Protein AF-A0A7C1AX08-F1 (afdb_monomer)

Mean predicted aligned error: 17.13 Å

Radius of gyration: 30.61 Å; Cα contacts (8 Å, |Δi|>4): 7; chains: 1; bounding box: 52×35×94 Å

Sequence (95 aa):
MAIGKSSQAVNSSPKGMSRWAGVILMLAIIVLLNMVASGFRIRHDFTAERLYTLSEGSRSLLGQLPRTVTLKFYFSRSNPEVPIGLKRFADRVQD

pLDDT: mean 71.96, std 14.7, range [40.41, 95.31]

Solvent-accessible surface area (backbone atoms only — not comparable to full-atom values): 6574 Å² total; per-residue (Å²): 134,84,83,89,85,80,80,85,84,76,85,81,76,83,90,84,47,69,70,59,54,50,50,54,52,51,52,52,51,52,52,52,52,49,57,57,48,68,72,56,75,75,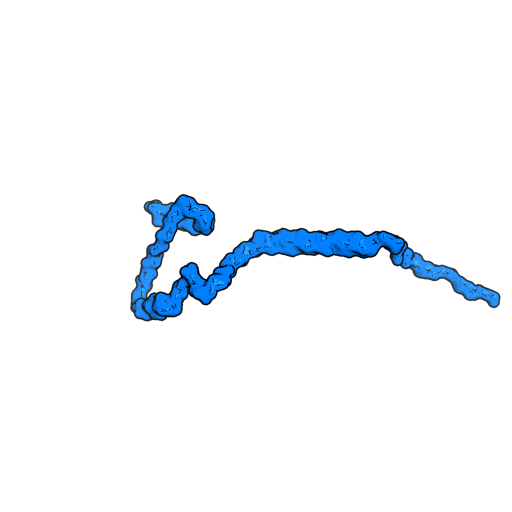81,72,74,79,52,96,76,36,84,93,51,83,50,69,69,56,49,55,56,62,72,66,51,96,59,95,75,87,85,84,84,86,82,63,88,84,46,84,85,60,54,67,70,57,53,56,51,49,62,70,71,72,115

Foldseek 3Di:
DDDDDDDDPPPDDPPPCVVVVVVVVVVVVVVVVVVVVVVPPPPDPPPPQPVVDDDPVRVVVVVPDPDDDDDDDDDDPPDPPDDPVVVVVCVVVVD

Secondary structure (DSSP, 8-state):
--------------TT-HHHHHHHHHHHHHHHHHHHHHH-------STT-TTS--HHHHHHHHT-SS---------TT-TTS-HHHHHHHHHH--

Structure (mmCIF, N/CA/C/O backbone):
data_AF-A0A7C1AX08-F1
#
_entry.id   AF-A0A7C1AX08-F1
#
loop_
_atom_site.group_PDB
_atom_site.id
_atom_site.type_symbol
_atom_site.label_atom_id
_atom_site.label_alt_id
_atom_site.label_comp_id
_atom_site.label_asym_id
_atom_site.label_entity_id
_atom_site.label_seq_id
_atom_site.pdbx_PDB_ins_code
_atom_site.Cartn_x
_atom_site.Cartn_y
_atom_site.Cartn_z
_atom_site.occupancy
_atom_site.B_iso_or_equiv
_atom_site.auth_seq_id
_atom_site.auth_comp_id
_atom_site.auth_asym_id
_atom_site.auth_atom_id
_atom_site.pdbx_PDB_model_num
ATOM 1 N N . MET A 1 1 ? 16.061 -11.725 -76.912 1.00 40.41 1 MET A N 1
ATOM 2 C CA . MET A 1 1 ? 17.225 -11.006 -76.351 1.00 40.41 1 MET A CA 1
ATOM 3 C C . MET A 1 1 ? 16.722 -10.185 -75.158 1.00 40.41 1 MET A C 1
ATOM 5 O O . MET A 1 1 ? 15.856 -9.360 -75.387 1.00 40.41 1 MET A O 1
ATOM 9 N N . ALA A 1 2 ? 17.145 -10.559 -73.933 1.00 43.97 2 ALA A N 1
ATOM 10 C CA . ALA A 1 2 ? 16.971 -9.955 -72.581 1.00 43.97 2 ALA A CA 1
ATOM 11 C C . ALA A 1 2 ? 15.695 -9.116 -72.291 1.00 43.97 2 ALA A C 1
ATOM 13 O O . ALA A 1 2 ? 15.527 -8.039 -72.842 1.00 43.97 2 ALA A O 1
ATOM 14 N N . ILE A 1 3 ? 14.706 -9.566 -71.502 1.00 48.41 3 ILE A N 1
ATOM 15 C CA . ILE A 1 3 ? 14.642 -9.714 -70.021 1.00 48.41 3 ILE A CA 1
ATOM 16 C C . ILE A 1 3 ? 15.109 -8.477 -69.224 1.00 48.41 3 ILE A C 1
ATOM 18 O O . ILE A 1 3 ? 16.302 -8.287 -69.023 1.00 48.41 3 ILE A O 1
ATOM 22 N N . GLY A 1 4 ? 14.125 -7.727 -68.705 1.00 60.44 4 GLY A N 1
ATOM 23 C CA . GLY A 1 4 ? 13.940 -7.379 -67.284 1.00 60.44 4 GLY A CA 1
ATOM 24 C C . GLY A 1 4 ? 15.022 -6.595 -66.525 1.00 60.44 4 GLY A C 1
ATOM 25 O O . GLY A 1 4 ? 16.146 -7.055 -66.375 1.00 60.44 4 GLY A O 1
ATOM 26 N N . LYS A 1 5 ? 14.616 -5.471 -65.918 1.00 49.38 5 LYS A N 1
ATOM 27 C CA . LYS A 1 5 ? 15.139 -4.841 -64.680 1.00 49.38 5 LYS A CA 1
ATOM 28 C C . LYS A 1 5 ? 14.286 -3.582 -64.451 1.00 49.38 5 LYS A C 1
ATOM 30 O O . LYS A 1 5 ? 13.927 -2.933 -65.418 1.00 49.38 5 LYS A O 1
ATOM 35 N N . SER A 1 6 ? 13.852 -3.190 -63.263 1.00 47.31 6 SER A N 1
ATOM 36 C CA . SER A 1 6 ? 14.467 -3.274 -61.939 1.00 47.31 6 SER A CA 1
ATOM 37 C C . SER A 1 6 ? 13.346 -3.091 -60.907 1.00 47.31 6 SER A C 1
ATOM 39 O O . SER A 1 6 ? 12.658 -2.077 -60.906 1.00 47.31 6 SER A O 1
ATOM 41 N N . SER A 1 7 ? 13.008 -4.132 -60.155 1.00 53.31 7 SER A N 1
ATOM 42 C CA . SER A 1 7 ? 13.627 -4.431 -58.858 1.00 53.31 7 SER A CA 1
ATOM 43 C C . SER A 1 7 ? 13.290 -3.367 -57.812 1.00 53.31 7 SER A C 1
ATOM 45 O O . SER A 1 7 ? 13.973 -2.356 -57.684 1.00 53.31 7 SER A O 1
ATOM 47 N N . GLN A 1 8 ? 12.217 -3.665 -57.080 1.00 50.38 8 GLN A N 1
ATOM 48 C CA . GLN A 1 8 ? 11.818 -3.105 -55.793 1.00 50.38 8 GLN A CA 1
ATOM 49 C C . GLN A 1 8 ? 13.032 -2.651 -54.967 1.00 50.38 8 GLN A C 1
ATOM 51 O O . GLN A 1 8 ? 13.816 -3.473 -54.491 1.00 50.38 8 GLN A O 1
ATOM 56 N N . ALA A 1 9 ? 13.178 -1.342 -54.786 1.00 49.31 9 ALA A N 1
ATOM 57 C CA . ALA A 1 9 ? 14.152 -0.751 -53.881 1.00 49.31 9 ALA A CA 1
ATOM 58 C C . ALA A 1 9 ? 13.541 -0.621 -52.477 1.00 49.31 9 ALA A C 1
ATOM 60 O O . ALA A 1 9 ? 13.319 0.475 -51.978 1.00 49.31 9 ALA A O 1
ATOM 61 N N . VAL A 1 10 ? 13.280 -1.754 -51.824 1.00 56.56 10 VAL A N 1
ATOM 62 C CA . VAL A 1 10 ? 13.238 -1.808 -50.355 1.00 56.56 10 VAL A CA 1
ATOM 63 C C . VAL A 1 10 ? 14.553 -2.432 -49.924 1.00 56.56 10 VAL A C 1
ATOM 65 O O . VAL A 1 10 ? 1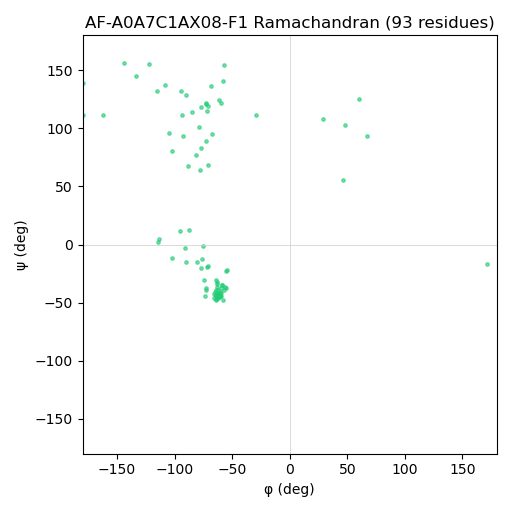4.693 -3.633 -49.709 1.00 56.56 10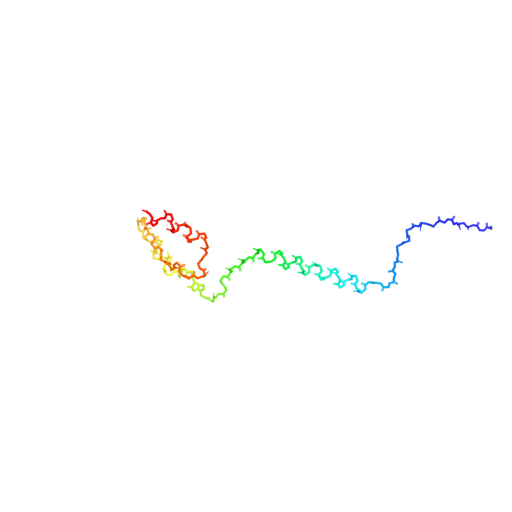 VAL A O 1
ATOM 68 N N . ASN A 1 11 ? 15.572 -1.578 -49.901 1.00 47.78 11 ASN A N 1
ATOM 69 C CA . ASN A 1 11 ? 16.875 -1.903 -49.356 1.00 47.78 11 ASN A CA 1
ATOM 70 C C . ASN A 1 11 ? 16.790 -1.858 -47.825 1.00 47.78 11 ASN A C 1
ATOM 72 O O . ASN A 1 11 ? 17.095 -0.850 -47.194 1.00 47.78 11 ASN A O 1
ATOM 76 N N . SER A 1 12 ? 16.326 -2.949 -47.226 1.00 61.88 12 SER A N 1
ATOM 77 C CA . SER A 1 12 ? 16.351 -3.153 -45.782 1.00 61.88 12 SER A CA 1
ATOM 78 C C . SER A 1 12 ? 17.455 -4.143 -45.429 1.00 61.88 12 SER A C 1
ATOM 80 O O . SER A 1 12 ? 17.224 -5.351 -45.497 1.00 61.88 12 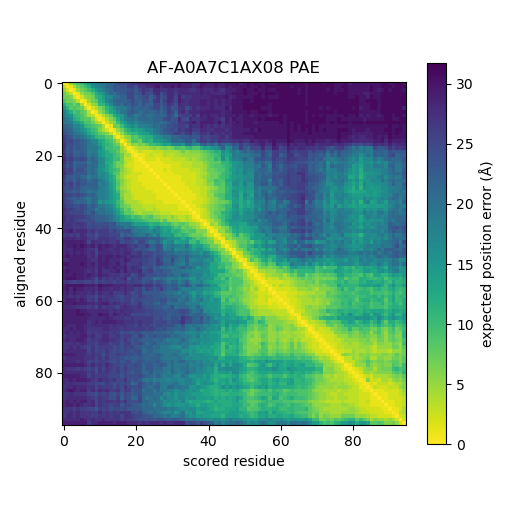SER A O 1
ATOM 82 N N . SER A 1 13 ? 18.643 -3.653 -45.049 1.00 53.00 13 SER A N 1
ATOM 83 C CA . SER A 1 13 ? 19.599 -4.378 -44.189 1.00 53.00 13 SER A CA 1
ATOM 84 C C . SER A 1 13 ? 20.885 -3.586 -43.903 1.00 53.00 13 SER A C 1
ATOM 86 O O . SER A 1 13 ? 21.773 -3.552 -44.752 1.00 53.00 13 SER A O 1
ATOM 88 N N . PRO A 1 14 ? 21.111 -3.134 -42.658 1.00 52.31 14 PRO A N 1
ATOM 89 C CA . PRO A 1 14 ? 22.441 -3.143 -42.071 1.00 52.31 14 PRO A CA 1
ATOM 90 C C . PRO A 1 14 ? 22.616 -4.455 -41.284 1.00 52.31 14 PRO A C 1
ATOM 92 O O . PRO A 1 14 ? 22.232 -4.582 -40.119 1.00 52.31 14 PRO A O 1
ATOM 95 N N . LYS A 1 15 ? 23.176 -5.476 -41.944 1.00 65.88 15 LYS A N 1
ATOM 96 C CA . LYS A 1 15 ? 23.583 -6.742 -41.313 1.00 65.88 15 LYS A CA 1
ATOM 97 C C . LYS A 1 15 ? 24.920 -6.518 -40.603 1.00 65.88 15 LYS A C 1
ATOM 99 O O . LYS A 1 15 ? 25.962 -6.470 -41.241 1.00 65.88 15 LYS A O 1
ATOM 104 N N . GLY A 1 16 ? 24.862 -6.351 -39.283 1.00 54.12 16 GLY A N 1
ATOM 105 C CA . GLY A 1 16 ? 26.038 -6.186 -38.415 1.00 54.12 16 GLY A CA 1
ATOM 106 C C . GLY A 1 16 ? 25.714 -5.812 -36.963 1.00 54.12 16 GLY A C 1
ATOM 107 O O . GLY A 1 16 ? 26.536 -6.013 -36.080 1.00 54.12 16 GLY A O 1
ATOM 108 N N . MET A 1 17 ? 24.491 -5.341 -36.691 1.00 57.06 17 MET A N 1
ATOM 109 C CA . MET A 1 17 ? 24.072 -4.822 -35.376 1.00 57.06 17 MET A CA 1
ATOM 110 C C . MET A 1 17 ? 22.986 -5.673 -34.682 1.00 57.06 17 MET A C 1
ATOM 112 O O . MET A 1 17 ? 22.538 -5.343 -33.589 1.00 57.06 17 MET A O 1
ATOM 116 N N . SER A 1 18 ? 22.550 -6.790 -35.278 1.00 65.56 18 SER A N 1
ATOM 117 C CA . SER A 1 18 ? 21.354 -7.540 -34.841 1.00 65.56 18 SER A CA 1
ATOM 118 C C . SER A 1 18 ? 21.407 -8.049 -33.397 1.00 65.56 18 SER A C 1
ATOM 120 O O . SER A 1 18 ? 20.387 -8.055 -32.712 1.00 65.56 18 SER A O 1
ATOM 122 N N . ARG A 1 19 ? 22.591 -8.439 -32.909 1.00 77.69 19 ARG A N 1
ATOM 123 C CA . ARG A 1 19 ? 22.764 -8.939 -31.534 1.00 77.69 19 ARG A CA 1
ATOM 124 C C . ARG A 1 19 ? 22.679 -7.807 -30.509 1.00 77.69 19 ARG A C 1
ATOM 126 O O . ARG A 1 19 ? 21.979 -7.939 -29.514 1.00 77.69 19 ARG A O 1
ATOM 133 N N . TRP A 1 20 ? 23.331 -6.680 -30.782 1.00 87.12 20 TRP A N 1
ATOM 134 C CA . TRP A 1 20 ? 23.349 -5.517 -29.891 1.00 87.12 20 TRP A CA 1
ATOM 135 C C . TRP A 1 20 ? 22.018 -4.768 -29.884 1.00 87.12 20 TRP A C 1
ATOM 137 O O . TRP A 1 20 ? 21.554 -4.368 -28.822 1.00 87.12 20 TRP A O 1
ATOM 147 N N . ALA A 1 21 ? 21.355 -4.660 -31.038 1.00 85.94 21 ALA A N 1
ATOM 148 C CA . ALA A 1 21 ? 20.007 -4.105 -31.128 1.00 85.94 21 ALA A CA 1
ATOM 149 C C . ALA A 1 21 ? 19.002 -4.917 -30.292 1.00 85.94 21 ALA A C 1
ATOM 151 O O . ALA A 1 21 ? 18.186 -4.336 -29.580 1.00 85.94 21 ALA A O 1
ATOM 152 N N . GLY A 1 22 ? 19.105 -6.252 -30.316 1.00 89.19 22 GLY A N 1
ATOM 153 C CA . GLY A 1 22 ? 18.293 -7.127 -29.468 1.00 89.19 22 GLY A CA 1
ATOM 154 C C . GLY A 1 22 ? 18.556 -6.921 -27.973 1.00 89.19 22 GLY A C 1
ATOM 155 O O . GLY A 1 22 ? 17.611 -6.832 -27.195 1.00 89.19 22 GLY A O 1
ATOM 156 N N . VAL A 1 23 ? 19.824 -6.779 -27.571 1.00 91.50 23 VAL A N 1
ATOM 157 C CA . VAL A 1 23 ? 20.201 -6.515 -26.169 1.00 91.50 23 VAL A CA 1
ATOM 158 C C . VAL A 1 23 ? 19.672 -5.161 -25.691 1.00 91.50 23 VAL A C 1
ATOM 160 O O . VAL A 1 23 ? 19.116 -5.076 -24.599 1.00 91.50 23 VAL A O 1
ATOM 163 N N . ILE A 1 24 ? 19.795 -4.114 -26.510 1.00 92.56 24 ILE A N 1
ATOM 164 C CA . ILE A 1 24 ? 19.291 -2.772 -26.183 1.00 92.56 24 ILE A CA 1
ATOM 165 C C . ILE A 1 24 ? 17.765 -2.786 -26.053 1.00 92.56 24 ILE A C 1
ATOM 167 O O . ILE A 1 24 ? 17.228 -2.228 -25.097 1.00 92.56 24 ILE A O 1
ATOM 171 N N . LEU A 1 25 ? 17.064 -3.463 -26.968 1.00 93.19 25 LEU A N 1
ATOM 172 C CA . LEU A 1 25 ? 15.611 -3.608 -26.901 1.00 93.19 25 LEU A CA 1
ATOM 173 C C . LEU A 1 25 ? 15.176 -4.369 -25.639 1.00 93.19 25 LEU A C 1
ATOM 175 O O . LEU A 1 25 ? 14.251 -3.944 -24.952 1.00 93.19 25 LEU A O 1
ATOM 179 N N . MET A 1 26 ? 15.872 -5.454 -25.298 1.00 93.50 26 MET A N 1
ATOM 180 C CA . MET A 1 26 ? 15.613 -6.234 -24.086 1.00 93.50 26 MET A CA 1
ATOM 181 C C . MET A 1 26 ? 15.819 -5.396 -22.817 1.00 93.50 26 MET A C 1
ATOM 183 O O . MET A 1 26 ? 14.969 -5.402 -21.928 1.00 93.50 26 MET A O 1
ATOM 187 N N . LEU A 1 27 ? 16.912 -4.630 -22.743 1.00 95.31 27 LEU A N 1
ATOM 188 C CA . LEU A 1 27 ? 17.174 -3.711 -21.633 1.00 95.31 27 LEU A CA 1
ATOM 189 C C . LEU A 1 27 ? 16.081 -2.650 -21.504 1.00 95.31 27 LEU A C 1
ATOM 191 O O . LEU A 1 27 ? 15.597 -2.411 -20.400 1.00 95.31 27 LEU A O 1
ATOM 195 N N . ALA A 1 28 ? 15.654 -2.052 -22.618 1.00 94.12 28 ALA A N 1
ATOM 196 C CA . ALA A 1 28 ? 14.579 -1.066 -22.618 1.00 94.12 28 ALA A CA 1
ATOM 197 C C . ALA A 1 28 ? 13.266 -1.650 -22.072 1.00 94.12 28 ALA A C 1
ATOM 199 O O . ALA A 1 28 ? 12.604 -1.010 -21.257 1.00 94.12 28 ALA A O 1
ATOM 200 N N . ILE A 1 29 ? 12.924 -2.886 -22.453 1.00 95.12 29 ILE A N 1
ATOM 201 C CA . ILE A 1 29 ? 11.748 -3.597 -21.934 1.00 95.12 29 ILE A CA 1
ATOM 202 C C . ILE A 1 29 ? 11.875 -3.832 -20.425 1.00 95.12 29 ILE A C 1
ATOM 204 O O . ILE A 1 29 ? 10.931 -3.553 -19.689 1.00 95.12 29 ILE A O 1
ATOM 208 N N . ILE A 1 30 ? 13.032 -4.297 -19.943 1.00 94.94 30 ILE A N 1
ATOM 209 C CA . ILE A 1 30 ? 13.271 -4.533 -18.510 1.00 94.94 30 ILE A CA 1
ATOM 210 C C . ILE A 1 30 ? 13.118 -3.237 -17.709 1.00 94.94 30 ILE A C 1
ATOM 212 O O . ILE A 1 30 ? 12.468 -3.238 -16.664 1.00 94.94 30 ILE A O 1
ATOM 216 N N . VAL A 1 31 ? 13.672 -2.127 -18.202 1.00 93.38 31 VAL A N 1
ATOM 217 C CA . VAL A 1 31 ? 13.545 -0.812 -17.558 1.00 93.38 31 VAL A CA 1
ATOM 218 C C . VAL A 1 31 ? 12.082 -0.373 -17.507 1.00 93.38 31 VAL A C 1
ATOM 220 O O . VAL A 1 31 ? 11.616 0.053 -16.452 1.00 93.38 31 VAL A O 1
ATOM 223 N N . LEU A 1 32 ? 11.331 -0.530 -18.602 1.00 92.12 32 LEU A N 1
ATOM 224 C CA . LEU A 1 32 ? 9.906 -0.194 -18.641 1.00 92.12 32 LEU A CA 1
ATOM 225 C C . LEU A 1 32 ? 9.091 -1.042 -17.660 1.00 92.12 32 LEU A C 1
ATOM 227 O O . LEU A 1 32 ? 8.277 -0.507 -16.908 1.00 92.12 32 LEU A O 1
ATOM 231 N N . LEU A 1 33 ? 9.334 -2.353 -17.634 1.00 90.31 33 LEU A N 1
ATOM 232 C CA . LEU A 1 33 ? 8.682 -3.274 -16.706 1.00 90.31 33 LEU A CA 1
ATOM 233 C C . LEU A 1 33 ? 9.005 -2.922 -15.256 1.00 90.31 33 LEU A C 1
ATOM 235 O O . LEU A 1 33 ? 8.103 -2.915 -14.425 1.00 90.31 33 LEU A O 1
ATOM 239 N N . ASN A 1 34 ? 10.260 -2.587 -14.952 1.00 89.69 34 ASN A N 1
ATOM 240 C CA . ASN A 1 34 ? 10.663 -2.169 -13.614 1.00 89.69 34 ASN A CA 1
ATOM 241 C C . ASN A 1 34 ? 9.991 -0.849 -13.215 1.00 89.69 34 ASN A C 1
ATOM 243 O O . ASN A 1 34 ? 9.488 -0.735 -12.102 1.00 89.69 34 ASN A O 1
ATOM 247 N N . MET A 1 35 ? 9.894 0.113 -14.138 1.00 84.31 35 MET A N 1
ATOM 248 C CA . MET A 1 35 ? 9.228 1.392 -13.897 1.00 84.31 35 MET A CA 1
ATOM 249 C C . MET A 1 35 ? 7.732 1.202 -13.612 1.00 84.31 35 MET A C 1
ATOM 251 O O . MET A 1 35 ? 7.226 1.743 -12.630 1.00 84.31 35 MET A O 1
ATOM 255 N N . VAL A 1 36 ? 7.038 0.371 -14.395 1.00 83.31 36 VAL A N 1
ATOM 256 C CA . VAL A 1 36 ? 5.629 0.026 -14.145 1.00 83.31 36 VAL A CA 1
ATOM 257 C C . VAL A 1 36 ? 5.490 -0.738 -12.822 1.00 83.31 36 VAL A C 1
ATOM 259 O O . VAL A 1 36 ? 4.680 -0.356 -11.980 1.00 83.31 36 VAL A O 1
ATOM 262 N N . ALA A 1 37 ? 6.326 -1.751 -12.580 1.00 77.06 37 ALA A N 1
ATOM 263 C CA . ALA A 1 37 ? 6.311 -2.545 -11.351 1.00 77.06 37 ALA A CA 1
ATOM 264 C C . ALA A 1 37 ? 6.630 -1.717 -10.093 1.00 77.06 37 ALA A C 1
ATOM 266 O O . ALA A 1 37 ? 6.069 -1.981 -9.035 1.00 77.06 37 ALA A O 1
ATOM 267 N N . SER A 1 38 ? 7.464 -0.678 -10.199 1.00 68.19 38 SER A N 1
ATOM 268 C CA . SER A 1 38 ? 7.798 0.212 -9.079 1.00 68.19 38 SER A CA 1
ATOM 269 C C . SER A 1 38 ? 6.588 1.004 -8.562 1.00 68.19 38 SER A C 1
ATOM 271 O O . SER A 1 38 ? 6.496 1.292 -7.366 1.00 68.19 38 SER A O 1
ATOM 273 N N . GLY A 1 39 ? 5.627 1.314 -9.442 1.00 65.69 39 GLY A N 1
ATOM 274 C CA . GLY A 1 39 ? 4.350 1.930 -9.070 1.00 65.69 39 GLY A CA 1
ATOM 275 C C . GLY A 1 39 ? 3.392 0.940 -8.403 1.00 65.69 39 GLY A C 1
ATOM 276 O O . GLY A 1 39 ? 2.631 1.310 -7.506 1.00 65.69 39 GLY A O 1
ATOM 277 N N . PHE A 1 40 ? 3.479 -0.337 -8.774 1.00 59.88 40 PHE A N 1
ATOM 278 C CA . PHE A 1 40 ? 2.727 -1.425 -8.160 1.00 59.88 40 PHE A CA 1
ATOM 279 C C . PHE A 1 40 ? 3.400 -1.889 -6.862 1.00 59.88 40 PHE A C 1
ATOM 281 O O . PHE A 1 40 ? 4.004 -2.956 -6.783 1.00 59.88 40 PHE A O 1
ATOM 288 N N . ARG A 1 41 ? 3.229 -1.115 -5.781 1.00 55.12 41 ARG A N 1
ATOM 289 C CA . ARG A 1 41 ? 3.469 -1.601 -4.409 1.00 55.12 41 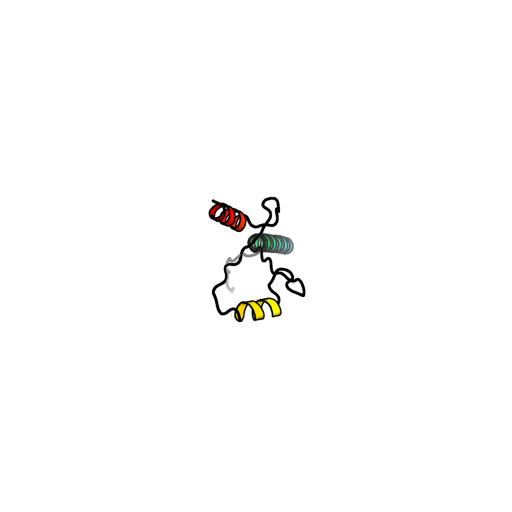ARG A CA 1
ATOM 290 C C . ARG A 1 41 ? 2.385 -2.600 -4.002 1.00 55.12 41 ARG A C 1
ATOM 292 O O . ARG A 1 41 ? 1.554 -2.328 -3.138 1.00 55.12 41 ARG A O 1
ATOM 299 N N . ILE A 1 42 ? 2.396 -3.769 -4.632 1.00 55.16 42 ILE A N 1
ATOM 300 C CA . ILE A 1 42 ? 1.563 -4.901 -4.244 1.00 55.16 42 ILE A CA 1
ATOM 301 C C . ILE A 1 42 ? 2.153 -5.467 -2.949 1.00 55.16 42 ILE A C 1
ATOM 303 O O . ILE A 1 42 ? 3.026 -6.328 -2.952 1.00 55.16 42 ILE A O 1
ATOM 307 N N . ARG A 1 43 ? 1.689 -4.943 -1.811 1.00 56.94 43 ARG A N 1
ATOM 308 C CA . ARG A 1 43 ? 1.898 -5.545 -0.488 1.00 56.94 43 ARG A CA 1
ATOM 309 C C . ARG A 1 43 ? 0.916 -6.706 -0.323 1.00 56.94 43 ARG A C 1
ATOM 311 O O . ARG A 1 43 ? 0.000 -6.630 0.492 1.00 56.94 43 ARG A O 1
ATOM 318 N N . HIS A 1 44 ? 1.049 -7.745 -1.144 1.00 49.72 44 HIS A N 1
ATOM 319 C CA . HIS A 1 44 ? 0.362 -8.995 -0.845 1.00 49.72 44 HIS A CA 1
ATOM 320 C C . HIS A 1 44 ? 1.069 -9.625 0.356 1.00 49.72 44 HIS A C 1
ATOM 322 O O . HIS A 1 44 ? 2.257 -9.933 0.298 1.00 49.72 44 HIS A O 1
ATOM 328 N N . ASP A 1 45 ? 0.346 -9.732 1.469 1.00 51.50 45 ASP A N 1
ATOM 329 C CA . ASP A 1 45 ? 0.792 -10.466 2.647 1.00 51.50 45 ASP A CA 1
ATOM 330 C C . ASP A 1 45 ? 0.830 -11.959 2.285 1.00 51.50 45 ASP A C 1
ATOM 332 O O . ASP A 1 45 ? -0.198 -12.636 2.266 1.00 51.50 45 ASP A O 1
ATOM 336 N N . PHE A 1 46 ? 2.014 -12.434 1.890 1.00 53.19 46 PHE A N 1
ATOM 337 C CA . PHE A 1 46 ? 2.298 -13.839 1.583 1.00 53.19 46 PHE A CA 1
ATOM 338 C C . PHE A 1 46 ? 2.712 -14.630 2.834 1.00 53.19 46 PHE A C 1
ATOM 340 O O . PHE A 1 46 ? 3.222 -15.744 2.712 1.00 53.19 46 PHE A O 1
ATOM 347 N N . THR A 1 47 ? 2.536 -14.079 4.043 1.00 57.25 47 THR A N 1
ATOM 348 C CA . THR A 1 47 ? 2.777 -14.854 5.264 1.00 57.25 47 THR A CA 1
ATOM 349 C C . THR A 1 47 ? 1.714 -15.946 5.395 1.00 57.25 47 THR A C 1
ATOM 351 O O . THR A 1 47 ? 0.532 -15.713 5.140 1.00 57.25 47 THR A O 1
ATOM 354 N N . ALA A 1 48 ? 2.146 -17.156 5.767 1.00 50.94 48 ALA A N 1
ATOM 355 C CA . ALA A 1 48 ? 1.334 -18.378 5.733 1.00 50.94 48 ALA A CA 1
ATOM 356 C C . ALA A 1 48 ? 0.012 -18.287 6.519 1.00 50.94 48 ALA A C 1
ATOM 358 O O . ALA A 1 48 ? -0.935 -18.998 6.199 1.00 50.94 48 ALA A O 1
ATOM 359 N N . GLU A 1 49 ? -0.077 -17.384 7.497 1.00 54.16 49 GLU A N 1
ATOM 360 C CA . GLU A 1 49 ? -1.273 -17.195 8.322 1.00 54.16 49 GLU A CA 1
ATOM 361 C C . GLU A 1 49 ? -1.977 -15.850 8.121 1.00 54.16 49 GLU A C 1
ATOM 363 O O . GLU A 1 49 ? -2.938 -15.558 8.831 1.00 54.16 49 GLU A O 1
ATOM 368 N N . ARG A 1 50 ? -1.528 -15.011 7.173 1.00 55.25 50 ARG A N 1
ATOM 369 C CA . ARG A 1 50 ? -1.981 -13.615 7.067 1.00 55.25 50 ARG A CA 1
ATOM 370 C C . ARG A 1 50 ? -1.957 -12.940 8.443 1.00 55.25 50 ARG A C 1
ATOM 372 O O . ARG A 1 50 ? -2.987 -12.451 8.913 1.00 55.25 50 ARG A O 1
ATOM 379 N N . LEU A 1 51 ? -0.796 -12.965 9.101 1.00 53.72 51 LEU A N 1
ATOM 380 C CA . LEU A 1 51 ? -0.612 -12.552 10.503 1.00 53.72 51 LEU A CA 1
ATOM 381 C C . LEU A 1 51 ? -1.111 -11.122 10.786 1.00 53.72 51 LEU A C 1
ATOM 383 O O . LEU A 1 51 ? -1.427 -10.786 11.925 1.00 53.72 51 LEU A O 1
ATOM 387 N N . TYR A 1 52 ? -1.221 -10.290 9.748 1.00 52.72 52 TYR A N 1
ATOM 388 C CA . TYR A 1 52 ? -1.751 -8.928 9.813 1.00 52.72 52 TYR A CA 1
ATOM 389 C C . TYR A 1 52 ? -3.249 -8.819 9.466 1.00 52.72 52 TYR A C 1
ATOM 391 O O . TYR A 1 52 ? -3.766 -7.718 9.272 1.00 52.72 52 TYR A O 1
ATOM 399 N N . THR A 1 53 ? -3.970 -9.939 9.380 1.00 64.12 53 THR A N 1
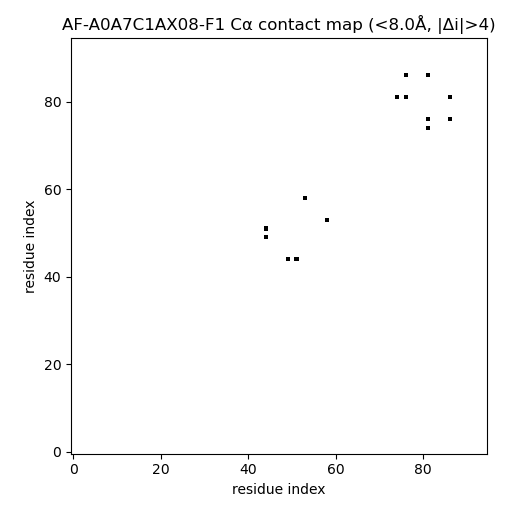ATOM 400 C CA . THR A 1 53 ? -5.409 -9.997 9.092 1.00 64.12 53 THR A CA 1
ATOM 401 C C . THR A 1 53 ? -6.177 -10.709 10.203 1.00 64.12 53 THR A C 1
ATOM 403 O O . THR A 1 53 ? -5.638 -11.524 10.944 1.00 64.12 53 THR A O 1
ATOM 406 N N . LEU A 1 54 ? -7.470 -10.399 10.325 1.00 68.50 54 LEU A N 1
ATOM 407 C CA . LEU A 1 54 ? -8.351 -11.055 11.291 1.00 68.50 54 LEU A CA 1
ATOM 408 C C . LEU A 1 54 ? -8.443 -12.558 11.000 1.00 68.50 54 LEU A C 1
ATOM 410 O O . LEU A 1 54 ? -8.870 -12.935 9.900 1.00 68.50 54 LEU A O 1
ATOM 414 N N . SER A 1 55 ? -8.123 -13.373 12.010 1.00 77.50 55 SER A N 1
ATOM 415 C CA . SER A 1 55 ? -8.345 -14.822 12.008 1.00 77.50 55 SER A CA 1
ATOM 416 C C . SER A 1 55 ? -9.817 -15.163 11.768 1.00 77.50 55 SER A C 1
ATOM 418 O O . SER A 1 55 ? -10.713 -14.368 12.076 1.00 77.50 55 SER A O 1
ATOM 420 N N . GLU A 1 56 ? -10.091 -16.356 11.239 1.00 75.50 56 GLU A N 1
ATOM 421 C CA . GLU A 1 56 ? -11.468 -16.803 10.982 1.00 75.50 56 GLU A CA 1
ATOM 422 C C . GLU A 1 56 ? -12.333 -16.785 12.248 1.00 75.50 56 GLU A C 1
ATOM 424 O O . GLU A 1 56 ? -13.471 -16.315 12.207 1.00 75.50 56 GLU A O 1
ATOM 429 N N . GLY A 1 57 ? -11.768 -17.182 13.394 1.00 76.81 57 GLY A N 1
ATOM 430 C CA . GLY A 1 57 ? -12.445 -17.107 14.692 1.00 76.81 57 GLY A CA 1
ATOM 431 C C . GLY A 1 57 ? -12.853 -15.679 15.067 1.00 76.81 57 GLY A C 1
ATOM 432 O O . GLY A 1 57 ? -13.998 -15.445 15.449 1.00 76.81 57 GLY A O 1
ATOM 433 N N . SER A 1 58 ? -11.963 -14.700 14.871 1.00 79.75 58 SER A N 1
ATOM 434 C CA . SER A 1 58 ? -12.272 -13.285 15.130 1.00 79.75 58 SER A CA 1
ATOM 435 C C . SER A 1 58 ? -13.377 -12.757 14.211 1.00 79.75 58 SER A C 1
ATOM 437 O O . SER A 1 58 ? -14.250 -12.018 14.660 1.00 79.75 58 SER A O 1
ATOM 439 N N . ARG A 1 59 ? -13.381 -13.155 12.931 1.00 80.81 59 ARG A N 1
ATOM 440 C CA . ARG A 1 59 ? -14.436 -12.769 11.976 1.00 80.81 59 ARG A CA 1
ATOM 441 C C . ARG A 1 59 ? -15.788 -13.371 12.347 1.00 80.81 59 ARG A C 1
ATOM 443 O O . ARG A 1 59 ? -16.790 -12.666 12.290 1.00 80.81 59 ARG A O 1
ATOM 450 N N . SER A 1 60 ? -15.805 -14.642 12.746 1.00 81.56 60 SER A N 1
ATOM 451 C CA . SER A 1 60 ? -17.020 -15.338 13.180 1.00 81.56 60 SER A CA 1
ATOM 452 C C . SER A 1 60 ? -17.627 -14.683 14.422 1.00 81.56 60 SER A C 1
ATOM 454 O O . SER A 1 60 ? -18.826 -14.416 14.449 1.00 81.56 60 SER A O 1
ATOM 456 N N . LEU A 1 61 ? -16.795 -14.335 15.410 1.00 83.19 61 LEU A N 1
ATOM 457 C CA . LEU A 1 61 ? -17.244 -13.627 16.610 1.00 83.19 61 LEU A CA 1
ATOM 458 C C . LEU A 1 61 ? -17.784 -12.231 16.277 1.00 83.19 61 LEU A C 1
ATOM 460 O O . LEU A 1 61 ? -18.874 -11.885 16.718 1.00 83.19 61 LEU A O 1
ATOM 464 N N . LEU A 1 62 ? -17.068 -11.447 15.462 1.00 81.44 62 LEU A N 1
ATOM 465 C CA . LEU A 1 62 ? -17.518 -10.112 15.047 1.00 81.44 62 LEU A CA 1
ATOM 466 C C . LEU A 1 62 ? -18.818 -10.147 14.227 1.00 81.44 62 LEU A C 1
ATOM 468 O O . LEU A 1 62 ? -19.635 -9.240 14.364 1.00 81.44 62 LEU A O 1
ATOM 472 N N . GLY A 1 63 ? -19.035 -11.183 13.412 1.00 80.62 63 GLY A N 1
ATOM 473 C CA . GLY A 1 63 ? -20.258 -11.356 12.621 1.00 80.62 63 GLY A CA 1
ATOM 474 C C . GLY A 1 63 ? -21.496 -11.726 13.443 1.00 80.62 63 GLY A C 1
ATOM 475 O O . GLY A 1 63 ? -22.614 -11.526 12.981 1.00 80.62 63 GLY A O 1
ATOM 476 N N . GLN A 1 64 ? -21.310 -12.236 14.661 1.00 84.56 64 GLN A N 1
ATOM 477 C CA . GLN A 1 64 ? -22.401 -12.608 15.566 1.00 84.56 64 GLN A CA 1
ATOM 478 C C . GLN A 1 64 ? -22.824 -11.468 16.502 1.00 84.56 64 GLN A C 1
ATOM 480 O O . GLN A 1 64 ? -23.765 -11.634 17.279 1.00 84.56 64 GLN A O 1
ATOM 485 N N . LEU A 1 65 ? -22.153 -10.309 16.466 1.00 84.31 65 LEU A N 1
ATOM 486 C CA . LEU A 1 65 ? -22.523 -9.192 17.331 1.00 84.31 65 LEU A CA 1
ATOM 487 C C . LEU A 1 65 ? -23.842 -8.548 16.856 1.00 84.31 65 LEU A C 1
ATOM 489 O O . LEU A 1 65 ? -23.894 -8.001 15.757 1.00 84.31 65 LEU A O 1
ATOM 493 N N . PRO A 1 66 ? -24.894 -8.510 17.698 1.00 76.25 66 PRO A N 1
ATOM 494 C CA . PRO A 1 66 ? -26.225 -8.017 17.319 1.00 76.25 66 PRO A CA 1
ATOM 495 C C . PRO A 1 66 ? -26.313 -6.485 17.220 1.00 76.25 66 PRO A C 1
ATOM 497 O O . PRO A 1 66 ? -27.375 -5.936 16.940 1.00 76.25 66 PRO A O 1
ATOM 500 N N . ARG A 1 67 ? -25.215 -5.776 17.499 1.00 79.06 67 ARG A N 1
ATOM 501 C CA . ARG A 1 67 ? -25.151 -4.315 17.548 1.00 79.06 67 ARG A CA 1
ATOM 502 C C . ARG A 1 67 ? -23.937 -3.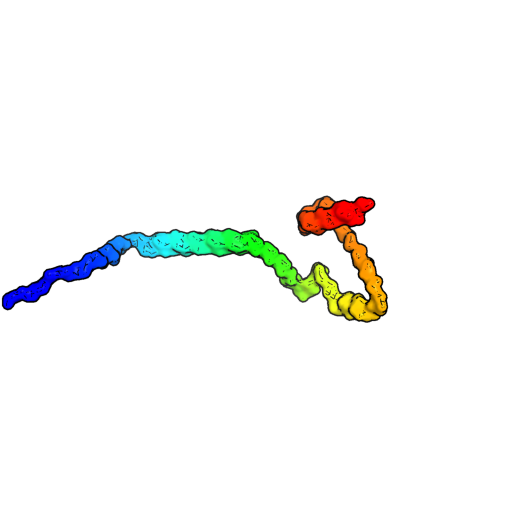809 16.786 1.00 79.06 67 ARG A C 1
ATOM 504 O O . ARG A 1 67 ? -22.870 -4.419 16.845 1.00 79.06 67 ARG A O 1
ATOM 511 N N . THR A 1 68 ? -24.081 -2.656 16.144 1.00 76.69 68 THR A N 1
ATOM 512 C CA . THR A 1 68 ? -22.966 -1.949 15.510 1.00 76.69 68 THR A CA 1
ATOM 513 C C . THR A 1 68 ? -21.917 -1.605 16.564 1.00 76.69 68 THR A C 1
ATOM 515 O O . THR A 1 68 ? -22.218 -0.936 17.553 1.00 76.69 68 THR A O 1
ATOM 518 N N . VAL A 1 69 ? -20.685 -2.074 16.366 1.00 78.31 69 VAL A N 1
ATOM 519 C CA . VAL A 1 69 ? -19.558 -1.796 17.262 1.00 78.31 69 VAL A CA 1
ATOM 520 C C . VAL A 1 69 ? -18.561 -0.845 16.625 1.00 78.31 69 VAL A C 1
ATOM 522 O O . VAL A 1 69 ? -18.201 -0.979 15.458 1.00 78.31 69 VAL A O 1
ATOM 525 N N . THR A 1 70 ? -18.086 0.110 17.419 1.00 78.06 70 THR A N 1
ATOM 526 C CA . THR A 1 70 ? -17.045 1.051 17.006 1.00 78.06 70 THR A CA 1
ATOM 527 C C . THR A 1 70 ? -15.675 0.427 17.235 1.00 78.06 70 THR A C 1
ATOM 529 O O . THR A 1 70 ? -15.264 0.202 18.374 1.00 78.06 70 THR A O 1
ATOM 532 N N . LEU A 1 71 ? -14.949 0.168 16.152 1.00 77.25 71 LEU A N 1
ATOM 533 C CA . LEU A 1 71 ? -13.564 -0.291 16.205 1.00 77.25 71 LEU A CA 1
ATOM 534 C C . LEU A 1 71 ? -12.641 0.889 16.532 1.00 77.25 71 LEU A C 1
ATOM 536 O O . LEU A 1 71 ? -12.559 1.852 15.771 1.00 77.25 71 LEU A O 1
ATOM 540 N N . LYS A 1 72 ? -11.931 0.808 17.662 1.00 75.00 72 LYS A N 1
ATOM 541 C CA . LYS A 1 72 ? -10.874 1.761 18.022 1.00 75.00 72 LYS A CA 1
ATOM 542 C C . LYS A 1 72 ? -9.532 1.218 17.552 1.00 75.00 72 LYS A C 1
ATOM 544 O O . LYS A 1 72 ? -9.049 0.214 18.068 1.00 75.00 72 LYS A O 1
ATOM 549 N N . PHE A 1 73 ? -8.951 1.877 16.559 1.00 75.38 73 PHE A N 1
ATOM 550 C CA . PHE A 1 73 ? -7.645 1.522 16.020 1.00 75.38 73 PHE A CA 1
ATOM 551 C C . PHE A 1 73 ? -6.544 2.345 16.698 1.00 75.38 73 PHE A C 1
ATOM 553 O O . PHE A 1 73 ? -6.655 3.567 16.790 1.00 75.38 73 PHE A O 1
ATOM 560 N N . TYR A 1 74 ? -5.476 1.682 17.143 1.00 77.06 74 TYR A N 1
ATOM 561 C CA . TYR A 1 74 ? -4.327 2.311 17.795 1.00 77.06 74 TYR A CA 1
ATOM 562 C C . TYR A 1 74 ? -3.079 2.141 16.930 1.00 77.06 74 TYR A C 1
ATOM 564 O O . TYR A 1 74 ? -2.775 1.040 16.477 1.00 77.06 74 TYR A O 1
ATOM 572 N N . PHE A 1 75 ? -2.335 3.224 16.719 1.00 79.62 75 PHE A N 1
ATOM 573 C CA . PHE A 1 75 ? -1.053 3.195 16.018 1.00 79.62 75 PHE A CA 1
ATOM 574 C C . PHE A 1 75 ? -0.080 4.194 16.643 1.00 79.62 75 PHE A C 1
ATOM 576 O O . PHE A 1 75 ? -0.485 5.184 17.252 1.00 79.62 75 PHE A O 1
ATOM 583 N N . SER A 1 76 ? 1.219 3.948 16.468 1.00 80.12 76 SER A N 1
ATOM 584 C CA . SER A 1 76 ? 2.260 4.880 16.900 1.00 80.12 76 SER A CA 1
ATOM 585 C C . SER A 1 76 ? 2.606 5.870 15.786 1.00 80.12 76 SER A C 1
ATOM 587 O O . SER A 1 76 ? 2.933 5.462 14.667 1.00 80.12 76 SER A O 1
ATOM 589 N N . ARG A 1 77 ? 2.594 7.176 16.093 1.00 75.25 77 ARG A N 1
ATOM 590 C CA . ARG A 1 77 ? 2.989 8.246 15.150 1.00 75.25 77 ARG A CA 1
ATOM 591 C C . ARG A 1 77 ? 4.430 8.087 14.660 1.00 75.25 77 ARG A C 1
ATOM 593 O O . ARG A 1 77 ? 4.707 8.372 13.490 1.00 75.25 77 ARG A O 1
ATOM 600 N N . SER A 1 78 ? 5.318 7.600 15.530 1.00 76.50 78 SER A N 1
ATOM 601 C CA . SER A 1 78 ? 6.743 7.415 15.241 1.00 76.50 78 SER A CA 1
ATOM 602 C C . SER A 1 78 ? 7.039 6.204 14.359 1.00 76.50 78 SER A C 1
ATOM 604 O O . SER A 1 78 ? 8.143 6.112 13.835 1.00 76.50 78 SER A O 1
ATOM 606 N N . ASN A 1 79 ? 6.075 5.299 14.143 1.00 76.50 79 ASN A N 1
ATOM 607 C CA . ASN A 1 79 ? 6.305 4.131 13.300 1.00 76.50 79 ASN A CA 1
ATOM 608 C C . ASN A 1 79 ? 6.404 4.561 11.811 1.00 76.50 79 ASN A C 1
ATOM 610 O O . ASN A 1 79 ? 5.443 5.135 11.270 1.00 76.50 79 ASN A O 1
ATOM 614 N N . PRO A 1 80 ? 7.549 4.323 11.136 1.00 72.06 80 PRO A N 1
ATOM 615 C CA . PRO A 1 80 ? 7.735 4.668 9.726 1.00 72.06 80 PRO A CA 1
ATOM 616 C C . PRO A 1 80 ? 6.919 3.780 8.773 1.00 72.06 80 PRO A C 1
ATOM 618 O O . PRO A 1 80 ? 6.673 4.176 7.637 1.00 72.06 80 PRO A O 1
ATOM 621 N N . GLU A 1 81 ? 6.451 2.613 9.220 1.00 76.62 81 GLU A N 1
ATOM 622 C CA . GLU A 1 81 ? 5.699 1.663 8.392 1.00 76.62 81 GLU A CA 1
ATOM 623 C C . GLU A 1 81 ? 4.218 2.030 8.227 1.00 76.62 81 GLU A C 1
ATOM 625 O O . GLU A 1 81 ? 3.541 1.510 7.333 1.00 76.62 81 GLU A O 1
ATOM 630 N N . VAL A 1 82 ? 3.715 2.948 9.060 1.00 77.12 82 VAL A N 1
ATOM 631 C CA . VAL A 1 82 ? 2.327 3.416 9.007 1.00 77.12 82 VAL A CA 1
ATOM 632 C C . VAL A 1 82 ? 2.131 4.315 7.778 1.00 77.12 82 VAL A C 1
ATOM 634 O O . VAL A 1 82 ? 2.790 5.355 7.673 1.00 77.12 82 VAL A O 1
ATOM 637 N N . PRO A 1 83 ? 1.197 3.983 6.864 1.00 79.31 83 PRO A N 1
ATOM 638 C CA . PRO A 1 83 ? 0.942 4.784 5.673 1.00 79.31 83 PRO A CA 1
ATOM 639 C C . PRO A 1 83 ? 0.545 6.226 6.006 1.00 79.31 83 PRO A C 1
ATOM 641 O O . PRO A 1 83 ? -0.265 6.473 6.900 1.00 79.31 83 PRO A O 1
ATOM 644 N N . ILE A 1 84 ? 1.045 7.185 5.221 1.00 79.00 84 ILE A N 1
ATOM 645 C CA . ILE A 1 84 ? 0.763 8.623 5.398 1.00 79.00 84 ILE A CA 1
ATOM 646 C C . ILE A 1 84 ? -0.746 8.913 5.394 1.00 79.00 84 ILE A C 1
ATOM 648 O O . ILE A 1 84 ? -1.213 9.743 6.171 1.00 79.00 84 ILE A O 1
ATOM 652 N N . GLY A 1 85 ? -1.525 8.210 4.564 1.00 81.00 85 GLY A N 1
ATOM 653 C CA . GLY A 1 85 ? -2.983 8.362 4.524 1.00 81.00 85 GLY A CA 1
ATOM 654 C C . GLY A 1 85 ? -3.664 8.037 5.858 1.00 81.00 85 GLY A C 1
ATOM 655 O O . GLY A 1 85 ? -4.579 8.751 6.262 1.00 81.00 85 GLY A O 1
ATOM 656 N N . LEU A 1 86 ? -3.172 7.019 6.574 1.00 79.31 86 LEU A N 1
ATOM 657 C CA . LEU A 1 86 ? -3.698 6.636 7.884 1.00 79.31 86 LEU A CA 1
ATOM 658 C C . LEU A 1 86 ? -3.300 7.647 8.965 1.00 79.31 86 LEU A C 1
ATOM 660 O O . LEU A 1 86 ? -4.144 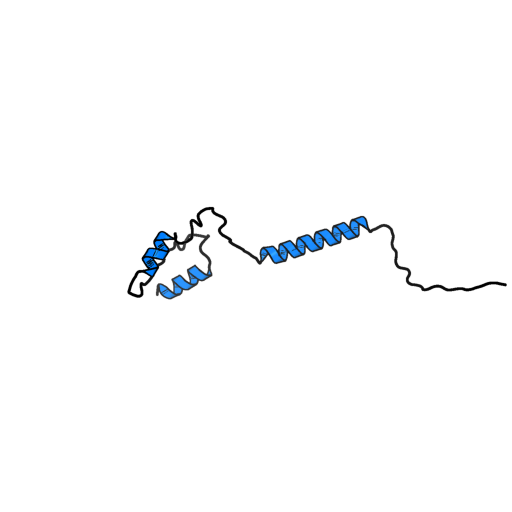8.020 9.775 1.00 79.31 86 LEU A O 1
ATOM 664 N N . LYS A 1 87 ? -2.062 8.166 8.919 1.00 80.25 87 LYS A N 1
ATOM 665 C CA . LYS A 1 87 ? -1.615 9.255 9.810 1.00 80.25 87 LYS A CA 1
ATOM 666 C C . LYS A 1 87 ? -2.505 10.494 9.658 1.00 80.25 87 LYS A C 1
ATOM 668 O O . LYS A 1 87 ? -3.029 10.986 10.646 1.00 80.25 87 LYS A O 1
ATOM 673 N N . ARG A 1 88 ? -2.781 10.910 8.415 1.00 84.06 88 ARG A N 1
ATOM 674 C CA . ARG A 1 88 ? -3.670 12.049 8.124 1.00 84.06 88 ARG A CA 1
ATOM 675 C C . ARG A 1 88 ? -5.111 11.832 8.576 1.00 84.06 88 ARG A C 1
ATOM 677 O O . ARG A 1 88 ? -5.771 12.789 8.955 1.00 84.06 88 ARG A O 1
ATOM 684 N N . PHE A 1 89 ? -5.638 10.611 8.468 1.00 82.50 89 PHE A N 1
ATOM 685 C CA . PHE A 1 89 ? -6.981 10.315 8.968 1.00 82.50 89 PHE A CA 1
ATOM 686 C C . PHE A 1 89 ? -7.029 10.436 10.488 1.00 82.50 89 PHE A C 1
ATOM 688 O O . PHE A 1 89 ? -7.924 11.080 11.015 1.00 82.50 89 PHE A O 1
ATOM 695 N N . ALA A 1 90 ? -6.042 9.864 11.171 1.00 81.38 90 ALA A N 1
ATOM 696 C CA . ALA A 1 90 ? -5.955 9.950 12.615 1.00 81.38 90 ALA A CA 1
ATOM 697 C C . ALA A 1 90 ? -5.796 11.386 13.117 1.00 81.38 90 ALA A C 1
ATOM 699 O O . ALA A 1 90 ? -6.452 11.742 14.086 1.00 81.38 90 ALA A O 1
ATOM 700 N N . ASP A 1 91 ? -5.013 12.218 12.424 1.00 82.19 91 ASP A N 1
ATOM 701 C CA . ASP A 1 91 ? -4.916 13.651 12.723 1.00 82.19 91 ASP A CA 1
ATOM 702 C C . ASP A 1 91 ? -6.286 14.344 12.692 1.00 82.19 91 ASP A C 1
ATOM 704 O O . ASP A 1 91 ? -6.553 15.187 13.532 1.00 82.19 91 ASP A O 1
ATOM 708 N N . ARG A 1 92 ? -7.188 13.953 11.780 1.00 80.38 92 ARG A N 1
ATOM 709 C CA . ARG A 1 92 ? -8.539 14.539 11.682 1.00 80.38 92 ARG A CA 1
ATOM 710 C C . ARG A 1 92 ? -9.531 14.056 12.739 1.00 80.38 92 ARG A C 1
ATOM 712 O O . ARG A 1 92 ? -10.576 14.670 12.886 1.00 80.38 92 ARG A O 1
ATOM 719 N N . VAL A 1 93 ? -9.274 12.913 13.368 1.00 80.19 93 VAL A N 1
ATOM 720 C CA . VAL A 1 93 ? -10.202 12.284 14.329 1.00 80.19 93 VAL A CA 1
ATOM 721 C C . VAL A 1 93 ? -9.751 12.522 15.775 1.00 80.19 93 VAL A C 1
ATOM 723 O O . VAL A 1 93 ? -10.487 12.208 16.704 1.00 80.19 93 VAL A O 1
ATOM 726 N N . GLN A 1 94 ? -8.529 13.025 15.971 1.00 71.62 94 GLN A N 1
ATOM 727 C CA . GLN A 1 94 ? -7.948 13.260 17.290 1.00 71.62 94 GLN A CA 1
ATOM 728 C C . GLN A 1 94 ? -8.2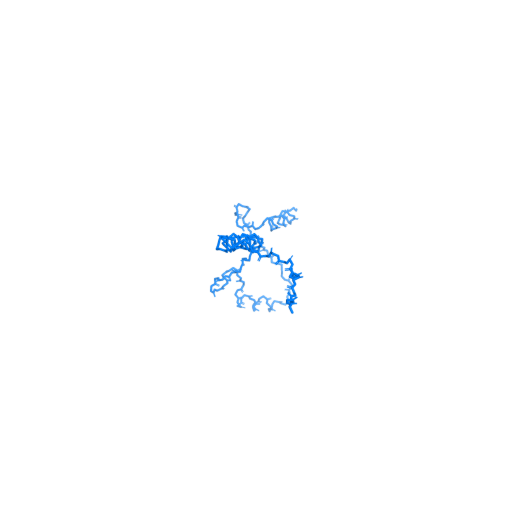36 14.669 17.849 1.00 71.62 94 GLN A C 1
ATOM 730 O O . GLN A 1 94 ? -8.049 14.854 19.051 1.00 71.62 94 GLN A O 1
ATOM 735 N N . ASP A 1 95 ? -8.694 15.604 17.006 1.00 52.25 95 ASP A N 1
ATOM 736 C CA . ASP A 1 95 ? -9.255 16.914 17.394 1.00 52.25 95 ASP A CA 1
ATOM 737 C C . ASP A 1 95 ? -10.699 16.776 17.910 1.00 52.25 95 ASP A C 1
ATOM 739 O O . ASP A 1 95 ? -11.035 17.456 18.908 1.00 52.25 95 ASP A O 1
#